Protein 5IMA (pdb70)

Solvent-accessible surface area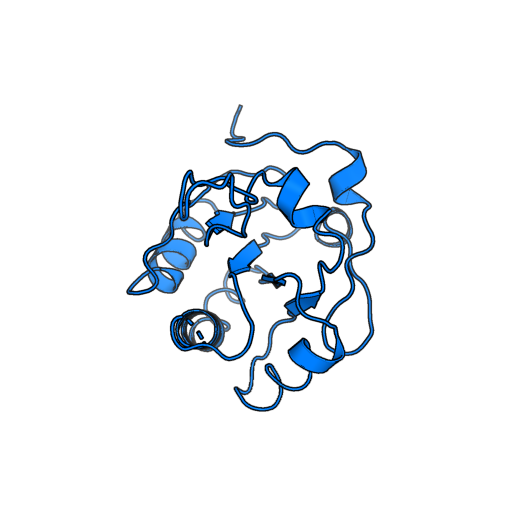: 8006 Å² total

Structure (mmCIF, N/CA/C/O backbone):
data_5IMA
#
_entry.id   5IMA
#
_cell.length_a   35.600
_cell.length_b   51.295
_cell.length_c   40.025
_cell.angle_alpha   90.00
_cell.angle_beta   103.99
_cell.angle_gamma   90.00
#
_symmetry.space_group_name_H-M   'P 1 21 1'
#
loop_
_entity.id
_entity.type
_entity.pdbx_description
1 polymer 'Bacterioferritin comigratory protein'
2 non-polymer 'SODIUM ION'
3 non-polymer 'FORMIC ACID'
4 water water
#
loop_
_atom_site.group_PDB
_atom_site.id
_atom_site.type_symbol
_atom_site.label_atom_id
_atom_site.label_alt_id
_atom_site.label_comp_id
_atom_site.label_asym_id
_atom_site.label_entity_id
_atom_site.label_seq_id
_atom_site.pdbx_PDB_ins_code
_atom_site.Cartn_x
_atom_site.Cartn_y
_atom_site.Cartn_z
_atom_site.occupancy
_atom_site.B_iso_or_equiv
_atom_site.auth_seq_id
_atom_site.auth_comp_id
_atom_site.auth_asym_id
_atom_site.auth_atom_id
_atom_site.pdbx_PDB_model_num
ATOM 4 N N . THR A 1 2 ? 17.625 4.795 26.117 1.00 27.52 2 THR A N 1
ATOM 5 C CA . THR A 1 2 ? 18.514 3.724 26.061 1.00 28.54 2 THR A CA 1
ATOM 6 C C . THR A 1 2 ? 18.058 2.651 25.056 1.00 26.75 2 THR A C 1
ATOM 7 O O . THR A 1 2 ? 18.789 2.378 24.234 1.00 28.57 2 THR A O 1
ATOM 11 N N . ASP A 1 3 ? 16.869 2.120 25.165 1.00 24.31 3 ASP A N 1
ATOM 12 C CA . ASP A 1 3 ? 16.438 1.086 24.243 1.00 22.23 3 ASP A CA 1
ATOM 13 C C . ASP A 1 3 ? 15.872 1.622 22.928 1.00 18.58 3 ASP A C 1
ATOM 14 O O . ASP A 1 3 ? 15.647 0.830 22.014 1.00 20.22 3 ASP A O 1
ATOM 18 N N . ALA A 1 4 ? 15.751 2.847 22.764 1.00 15.28 4 ALA A N 1
ATOM 19 C CA . ALA A 1 4 ? 15.159 3.319 21.515 1.00 12.63 4 ALA A CA 1
ATOM 20 C C . ALA A 1 4 ? 16.180 3.329 20.388 1.00 10.88 4 ALA A C 1
ATOM 21 O O . ALA A 1 4 ? 17.328 3.751 20.571 1.00 13.63 4 ALA A O 1
ATOM 28 N N . VAL A 1 5 ? 15.746 2.887 19.216 1.00 8.43 5 VAL A N 1
ATOM 29 C CA . VAL A 1 5 ? 16.570 2.947 18.023 1.00 8.66 5 VAL A CA 1
ATOM 30 C C . VAL A 1 5 ? 16.245 4.142 17.137 1.00 8.66 5 VAL A C 1
ATOM 31 O O . VAL A 1 5 ? 16.963 4.401 16.179 1.00 10.89 5 VAL A O 1
ATOM 44 N N A LEU A 1 6 ? 15.165 4.842 17.456 0.84 7.59 6 LEU A N 1
ATOM 45 N N B LEU A 1 6 ? 15.179 4.862 17.486 0.16 8.33 6 LEU A N 1
ATOM 46 C CA A LEU A 1 6 ? 14.700 5.989 16.698 0.84 7.69 6 LEU A CA 1
ATOM 47 C CA B LEU A 1 6 ? 14.665 5.969 16.687 0.16 8.29 6 LEU A CA 1
ATOM 48 C C A LEU A 1 6 ? 13.999 6.884 17.695 0.84 7.06 6 LEU A C 1
ATOM 49 C C B LEU A 1 6 ? 13.855 6.904 17.580 0.16 7.65 6 LEU A C 1
ATOM 50 O O A LEU A 1 6 ? 13.283 6.382 18.563 0.84 7.76 6 LEU A O 1
ATOM 51 O O B LEU A 1 6 ? 12.915 6.464 18.245 0.16 7.39 6 LEU A O 1
ATOM 82 N N . GLU A 1 7 ? 14.204 8.190 17.577 1.00 6.93 7 GLU A N 1
ATOM 83 C CA . GLU A 1 7 ? 13.502 9.180 18.384 1.00 7.50 7 GLU A CA 1
ATOM 84 C C . GLU A 1 7 ? 12.503 9.949 17.524 1.00 7.43 7 GLU A C 1
ATOM 85 O O . GLU A 1 7 ? 12.873 10.528 16.487 1.00 9.41 7 GLU A O 1
ATOM 98 N N . LEU A 1 8 ? 11.247 9.947 17.958 1.00 7.60 8 LEU A N 1
ATOM 99 C CA . LEU A 1 8 ? 10.170 10.655 17.270 1.00 8.38 8 LEU A CA 1
ATOM 100 C C . LEU A 1 8 ? 9.923 11.990 17.950 1.00 8.65 8 LEU A C 1
ATOM 101 O O . LEU A 1 8 ? 10.009 12.084 19.170 1.00 9.04 8 LEU A O 1
ATOM 117 N N . PRO A 1 9 ? 9.581 13.023 17.172 1.00 9.64 9 PRO A N 1
ATOM 118 C CA . PRO A 1 9 ? 9.092 14.246 17.804 1.00 10.58 9 PRO A CA 1
ATOM 119 C C . PRO A 1 9 ? 7.907 13.975 18.726 1.00 9.49 9 PRO A C 1
ATOM 120 O O . PRO A 1 9 ? 7.051 13.157 18.389 1.00 9.32 9 PRO A O 1
ATOM 131 N N . ALA A 1 10 ? 7.841 14.666 19.857 1.00 9.93 10 ALA A N 1
ATOM 132 C CA . ALA A 1 10 ? 6.724 14.463 20.781 1.00 9.54 10 ALA A CA 1
ATOM 133 C C . ALA A 1 10 ? 5.367 14.611 20.089 1.00 8.05 10 ALA A C 1
ATOM 134 O O . ALA A 1 10 ? 4.425 13.869 20.391 1.00 7.99 10 ALA A O 1
ATOM 141 N N . ALA A 1 11 ? 5.252 15.564 19.164 1.00 7.56 11 ALA A N 1
ATOM 142 C CA . ALA A 1 11 ? 3.972 15.808 18.514 1.00 8.43 11 ALA A CA 1
ATOM 143 C C . ALA A 1 11 ? 3.499 14.602 17.706 1.00 6.66 11 ALA A C 1
ATOM 144 O O . ALA A 1 11 ? 2.298 14.463 17.455 1.00 7.08 11 ALA A O 1
ATOM 151 N N . THR A 1 12 ? 4.425 13.733 17.302 1.00 6.82 12 THR A N 1
ATOM 152 C CA . THR A 1 12 ? 4.066 12.589 16.472 1.00 7.05 12 THR A CA 1
ATOM 153 C C . THR A 1 12 ? 3.008 11.737 17.151 1.00 6.45 12 THR A C 1
ATOM 154 O O . THR A 1 12 ? 2.133 11.174 16.495 1.00 6.79 12 THR A O 1
ATOM 165 N N . PHE A 1 13 ? 3.117 11.599 18.468 1.00 6.33 13 PHE A N 1
ATOM 166 C CA . PHE A 1 13 ? 2.259 10.701 19.211 1.00 6.42 13 PHE A CA 1
ATOM 167 C C . PHE A 1 13 ? 0.829 11.203 19.319 1.00 6.50 13 PHE A C 1
ATOM 168 O O . PHE A 1 13 ? -0.054 10.442 19.681 1.00 6.83 13 PHE A O 1
ATOM 185 N N . ASP A 1 14 ? 0.614 12.477 18.990 1.00 6.16 14 ASP A N 1
ATOM 186 C CA . ASP A 1 14 ? -0.697 13.107 19.055 1.00 6.53 14 ASP A CA 1
ATOM 187 C C . ASP A 1 14 ? -1.260 13.468 17.678 1.00 6.56 14 ASP A C 1
ATOM 188 O O . ASP A 1 14 ? -2.348 14.014 17.590 1.00 7.92 14 ASP A O 1
ATOM 197 N N . LEU A 1 15 ? -0.562 13.114 16.606 1.00 6.21 15 LEU A N 1
ATOM 198 C CA . LEU A 1 15 ? -1.095 13.308 15.258 1.00 7.46 15 LEU A CA 1
ATOM 199 C C . LEU A 1 15 ? -2.362 12.490 15.078 1.00 6.42 15 LEU A C 1
ATOM 200 O O . LEU A 1 15 ? -2.374 11.313 15.382 1.00 6.91 15 LEU A O 1
ATOM 216 N N . PRO A 1 16 ? -3.412 13.093 14.512 1.00 7.15 16 PRO A N 1
ATOM 217 C CA . PRO A 1 16 ? -4.590 12.292 14.167 1.00 6.80 16 PRO A CA 1
ATOM 218 C C . PRO A 1 16 ? -4.312 11.478 12.915 1.00 6.97 16 PRO A C 1
ATOM 219 O O . PRO A 1 16 ? -4.003 12.030 11.862 1.00 8.64 16 PRO A O 1
ATOM 230 N N . LEU A 1 17 ? -4.428 10.169 13.040 1.00 6.24 17 LEU A N 1
ATOM 231 C CA . LEU A 1 17 ? -4.136 9.242 11.960 1.00 6.74 17 LEU A CA 1
ATOM 232 C C . LEU A 1 17 ? -5.452 8.712 11.412 1.00 6.28 17 LEU A C 1
ATOM 233 O O . LEU A 1 17 ? -6.182 8.015 12.099 1.00 7.30 17 LEU A O 1
ATOM 249 N N . SER A 1 18 ? -5.753 9.058 10.169 1.00 6.20 18 SER A N 1
ATOM 250 C CA . SER A 1 18 ? -6.987 8.630 9.519 1.00 6.27 18 SER A CA 1
ATOM 251 C C . SER A 1 18 ? -6.887 7.175 9.134 1.00 5.73 18 SER A C 1
ATOM 252 O O . SER A 1 18 ? -5.960 6.790 8.437 1.00 7.31 18 SER A O 1
ATOM 260 N N . LEU A 1 19 ? -7.849 6.383 9.577 1.00 5.54 19 LEU A N 1
ATOM 261 C CA . LEU A 1 19 ? -7.877 4.959 9.297 1.00 5.58 19 LEU A CA 1
ATOM 262 C C . LEU A 1 19 ? -8.905 4.561 8.244 1.00 5.74 19 LEU A C 1
ATOM 263 O O . LEU A 1 19 ? -9.959 5.166 8.102 1.00 6.74 19 LEU A O 1
ATOM 279 N N . SER A 1 20 ? -8.617 3.453 7.586 1.00 5.92 20 SER A N 1
ATOM 280 C CA . SER A 1 20 ? -9.632 2.689 6.880 1.00 6.12 20 SER A CA 1
ATOM 281 C C . SER A 1 20 ? -10.818 2.499 7.825 1.00 6.79 20 SER A C 1
ATOM 282 O O . SER A 1 20 ? -10.637 2.260 9.019 1.00 7.13 20 SER A O 1
ATOM 290 N N . GLY A 1 21 ? -12.027 2.660 7.286 1.00 7.72 21 GLY A N 1
ATOM 291 C CA . GLY A 1 21 ? -13.246 2.531 8.069 1.00 9.62 21 GLY A CA 1
ATOM 292 C C . GLY A 1 21 ? -13.784 3.828 8.631 1.00 9.66 21 GLY A C 1
ATOM 293 O O . GLY A 1 21 ? -14.898 3.858 9.132 1.00 10.66 21 GLY A O 1
ATOM 297 N N . GLY A 1 22 ? -13.010 4.904 8.541 1.00 9.16 22 GLY A N 1
ATOM 298 C CA . GLY A 1 22 ? -13.511 6.235 8.854 1.00 10.89 22 GLY A CA 1
ATOM 299 C C . GLY A 1 22 ? -13.185 6.830 10.209 1.00 11.16 22 GLY A C 1
ATOM 300 O O . GLY A 1 22 ? -13.524 7.989 10.459 1.00 15.18 22 GLY A O 1
ATOM 304 N N . THR A 1 23 ? -12.550 6.071 11.092 1.00 9.28 23 THR A N 1
ATOM 305 C CA . THR A 1 23 ? -12.160 6.598 12.389 1.00 9.28 23 THR A CA 1
ATOM 306 C C . THR A 1 23 ? -10.730 7.134 12.322 1.00 8.15 23 THR A C 1
ATOM 307 O O . THR A 1 23 ? -10.046 7.040 11.292 1.00 7.87 23 THR A O 1
ATOM 318 N N A GLN A 1 24 ? -10.299 7.766 13.415 0.70 8.31 24 GLN A N 1
ATOM 319 N N B GLN A 1 24 ? -10.307 7.658 13.464 0.30 8.85 24 GLN A N 1
ATOM 320 C CA A GLN A 1 24 ? -8.897 8.144 13.609 0.70 8.07 24 GLN A CA 1
ATOM 321 C CA B GLN A 1 24 ? -8.952 8.116 13.666 0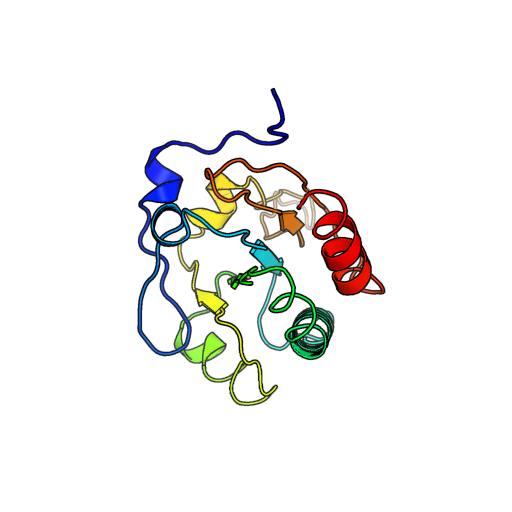.30 9.11 24 GLN A CA 1
ATOM 322 C C A GLN A 1 24 ? -8.328 7.465 14.835 0.70 7.26 24 GLN A C 1
ATOM 323 C C B GLN A 1 24 ? -8.331 7.310 14.793 0.30 8.09 24 GLN A C 1
ATOM 324 O O A GLN A 1 24 ? -9.060 7.125 15.765 0.70 8.05 24 GLN A O 1
ATOM 325 O O B GLN A 1 24 ? -9.023 6.651 15.569 0.30 8.72 24 GLN A O 1
ATOM 352 N N . THR A 1 25 ? -7.012 7.323 14.846 1.00 6.91 25 THR A N 1
ATOM 353 C CA . THR A 1 25 ? -6.296 6.897 16.030 1.00 6.81 25 THR A CA 1
ATOM 354 C C . THR A 1 25 ? -5.116 7.851 16.255 1.00 5.86 25 THR A C 1
ATOM 355 O O . THR A 1 25 ? -4.873 8.762 15.463 1.00 6.47 25 THR A O 1
ATOM 366 N N . THR A 1 26 ? -4.402 7.645 17.359 1.00 6.35 26 THR A N 1
ATOM 367 C CA . THR A 1 26 ? -3.097 8.283 17.577 1.00 5.95 26 THR A CA 1
ATOM 368 C C . THR A 1 26 ? -2.159 7.249 18.173 1.00 5.81 26 THR A C 1
ATOM 369 O O . THR A 1 26 ? -2.599 6.241 18.729 1.00 6.95 26 THR A O 1
ATOM 380 N N . LEU A 1 27 ? -0.864 7.469 18.048 1.00 5.50 27 LEU A N 1
ATOM 381 C CA . LEU A 1 27 ? 0.069 6.536 18.661 1.00 6.29 27 LEU A CA 1
ATOM 382 C C . LEU A 1 27 ? -0.076 6.505 20.189 1.00 6.10 27 LEU A C 1
ATOM 383 O O . LEU A 1 27 ? 0.035 5.442 20.792 1.00 6.91 27 LEU A O 1
ATOM 399 N N . ARG A 1 28 ? -0.297 7.652 20.812 1.00 6.05 28 ARG A N 1
ATOM 400 C CA . ARG A 1 28 ? -0.477 7.705 22.265 1.00 6.74 28 ARG A CA 1
ATOM 401 C C . ARG A 1 28 ? -1.688 6.876 22.696 1.00 6.75 28 ARG A C 1
ATOM 402 O O . ARG A 1 28 ? -1.679 6.298 23.780 1.00 7.43 28 ARG A O 1
ATOM 423 N N . ALA A 1 29 ? -2.725 6.821 21.869 1.00 6.94 29 ALA A N 1
ATOM 424 C CA . ALA A 1 29 ? -3.907 6.021 22.182 1.00 7.93 29 ALA A CA 1
ATOM 425 C C . ALA A 1 29 ? -3.586 4.534 22.312 1.00 8.43 29 ALA A C 1
ATOM 426 O O . ALA A 1 29 ? -4.368 3.785 22.887 1.00 10.70 29 ALA A O 1
ATOM 433 N N . HIS A 1 30 ? -2.450 4.102 21.766 1.00 7.88 30 HIS A N 1
ATOM 434 C CA . HIS A 1 30 ? -2.001 2.704 21.852 1.00 8.15 30 HIS A CA 1
ATOM 435 C C . HIS A 1 30 ? -1.138 2.388 23.081 1.00 9.02 30 HIS A C 1
ATOM 436 O O . HIS A 1 30 ? -0.639 1.259 23.225 1.00 9.15 30 HIS A O 1
ATOM 450 N N . ALA A 1 31 ? -0.986 3.362 23.972 1.00 8.45 31 ALA A N 1
ATOM 451 C CA . ALA A 1 31 ? -0.225 3.140 25.198 1.00 9.29 31 ALA A CA 1
ATOM 452 C C . ALA A 1 31 ? -0.709 1.893 25.926 1.00 9.38 31 ALA A C 1
ATOM 453 O O . ALA A 1 31 ? -1.904 1.633 26.031 1.00 10.74 31 ALA A O 1
ATOM 460 N N . GLY A 1 32 ? 0.234 1.133 26.459 1.00 8.78 32 GLY A N 1
ATOM 461 C CA . GLY A 1 32 ? -0.089 -0.043 27.241 1.00 9.91 32 GLY A CA 1
ATOM 462 C C . GLY A 1 32 ? 0.024 -1.348 26.474 1.00 9.57 32 GLY A C 1
ATOM 463 O O . GLY A 1 32 ? -0.033 -2.411 27.089 1.00 11.40 32 GLY A O 1
ATOM 467 N N . HIS A 1 33 ? 0.150 -1.285 25.151 1.00 8.65 33 HIS A N 1
ATOM 468 C CA . HIS A 1 33 ? 0.338 -2.493 24.355 1.00 8.65 33 HIS A CA 1
ATOM 469 C C . HIS A 1 33 ? 1.335 -2.247 23.245 1.00 7.69 33 HIS A C 1
ATOM 470 O O . HIS A 1 33 ? 1.621 -1.107 22.880 1.00 8.40 33 HIS A O 1
ATOM 484 N N . TRP A 1 34 ? 1.876 -3.345 22.726 1.00 7.15 34 TRP A N 1
ATOM 485 C CA . TRP A 1 34 ? 2.815 -3.281 21.632 1.00 6.65 34 TRP A CA 1
ATOM 486 C C . TRP A 1 34 ? 2.094 -2.877 20.348 1.00 6.69 34 TRP A C 1
ATOM 487 O O . TRP A 1 34 ? 0.936 -3.223 20.130 1.00 7.57 34 TRP A O 1
ATOM 508 N N . LEU A 1 35 ? 2.811 -2.173 19.484 1.00 6.58 35 LEU A N 1
ATOM 509 C CA . LEU A 1 35 ? 2.285 -1.775 18.192 1.00 6.47 35 LEU A CA 1
ATOM 510 C C . LEU A 1 35 ? 3.319 -2.016 17.113 1.00 5.67 35 LEU A C 1
ATOM 511 O O . LEU A 1 35 ? 4.459 -1.587 17.226 1.00 7.83 35 LEU A O 1
ATOM 527 N N . VAL A 1 36 ? 2.902 -2.709 16.059 1.00 5.37 36 VAL A N 1
ATOM 528 C CA . VAL A 1 36 ? 3.699 -2.886 14.850 1.00 6.04 36 VAL A CA 1
ATOM 529 C C . VAL A 1 36 ? 3.193 -1.880 13.828 1.00 4.75 36 VAL A C 1
ATOM 530 O O . VAL A 1 36 ? 2.010 -1.841 13.538 1.00 6.27 36 VAL A O 1
ATOM 543 N N . ILE A 1 37 ? 4.089 -1.074 13.274 1.00 4.95 37 ILE A N 1
ATOM 544 C CA . ILE A 1 37 ? 3.728 -0.097 12.248 1.00 5.09 37 ILE A CA 1
ATOM 545 C C . ILE A 1 37 ? 4.547 -0.446 11.009 1.00 4.55 37 ILE A C 1
ATOM 546 O O . ILE A 1 37 ? 5.778 -0.359 11.040 1.00 5.28 37 ILE A O 1
ATOM 562 N N . TYR A 1 38 ? 3.875 -0.828 9.926 1.00 4.75 38 TYR A N 1
ATOM 563 C CA . TYR A 1 38 ? 4.573 -1.169 8.681 1.00 5.34 38 TYR A CA 1
ATOM 564 C C . TYR A 1 38 ? 4.159 -0.202 7.593 1.00 4.92 38 TYR A C 1
ATOM 565 O O . TYR A 1 38 ? 2.974 0.028 7.376 1.00 5.90 38 TYR A O 1
ATOM 583 N N . PHE A 1 39 ? 5.166 0.411 6.981 1.00 4.50 39 PHE A N 1
ATOM 584 C CA . PHE A 1 39 ? 4.997 1.375 5.905 1.00 4.54 39 PHE A CA 1
ATOM 585 C C . PHE A 1 39 ? 5.237 0.679 4.577 1.00 5.16 39 PHE A C 1
ATOM 586 O O . PHE A 1 39 ? 6.188 -0.092 4.437 1.00 5.47 39 PHE A O 1
ATOM 603 N N . TYR A 1 40 ? 4.396 0.978 3.599 1.00 5.37 40 TYR A N 1
ATOM 604 C CA . TYR A 1 40 ? 4.508 0.369 2.291 1.00 6.13 40 TYR A CA 1
ATOM 605 C C . TYR A 1 40 ? 4.181 1.440 1.236 1.00 6.43 40 TYR A C 1
ATOM 606 O O . TYR A 1 40 ? 3.440 2.380 1.505 1.00 6.38 40 TYR A O 1
ATOM 624 N N A PRO A 1 41 ? 4.705 1.274 0.026 0.55 6.75 41 PRO A N 1
ATOM 625 N N B PRO A 1 41 ? 4.770 1.320 0.039 0.45 8.56 41 PRO A N 1
ATOM 626 C CA A PRO A 1 41 ? 4.599 2.402 -0.901 0.55 6.97 41 PRO A CA 1
ATOM 627 C CA B PRO A 1 41 ? 4.604 2.411 -0.929 0.45 9.00 41 PRO A CA 1
ATOM 628 C C A PRO A 1 41 ? 3.260 2.618 -1.601 0.55 7.42 41 PRO A C 1
ATOM 629 C C B PRO A 1 41 ? 3.198 2.641 -1.492 0.45 8.39 41 PRO A C 1
ATOM 630 O O A PRO A 1 41 ? 2.990 3.762 -1.964 0.55 7.13 41 PRO A O 1
ATOM 631 O O B PRO A 1 41 ? 2.819 3.808 -1.645 0.45 8.99 41 PRO A O 1
ATOM 652 N N . LYS A 1 42 ? 2.451 1.594 -1.831 1.00 7.70 42 LYS A N 1
ATOM 653 C CA . LYS A 1 42 ? 1.246 1.797 -2.633 1.00 7.41 42 LYS A CA 1
ATOM 654 C C . LYS A 1 42 ? 0.228 0.695 -2.451 1.00 6.54 42 LYS A C 1
ATOM 655 O O . LYS A 1 42 ? 0.528 -0.485 -2.620 1.00 7.77 42 LYS A O 1
ATOM 675 N N . ASP A 1 43 ? -1.008 1.077 -2.164 1.00 6.15 43 ASP A N 1
ATOM 676 C CA . ASP A 1 43 ? -2.103 0.110 -2.083 1.00 6.18 43 ASP A CA 1
ATOM 677 C C . ASP A 1 43 ? -2.210 -0.713 -3.361 1.00 6.67 43 ASP A C 1
ATOM 678 O O . ASP A 1 43 ? -2.029 -0.209 -4.466 1.00 7.08 43 ASP A O 1
ATOM 687 N N . SER A 1 44 ? -2.539 -1.989 -3.186 1.00 7.13 44 SER A N 1
ATOM 688 C CA . SER A 1 44 ? -3.040 -2.833 -4.279 1.00 9.03 44 SER A CA 1
ATOM 689 C C . SER A 1 44 ? -2.001 -3.063 -5.357 1.00 10.05 44 SER A C 1
ATOM 690 O O . SER A 1 44 ? -2.339 -3.158 -6.544 1.00 14.13 44 SER A O 1
ATOM 698 N N . THR A 1 45 ? -0.746 -3.151 -4.935 1.00 9.59 45 THR A N 1
ATOM 699 C CA . THR A 1 45 ? 0.371 -3.533 -5.797 1.00 9.64 45 THR A CA 1
ATOM 700 C C . THR A 1 45 ? 0.919 -4.877 -5.300 1.00 8.01 45 THR A C 1
ATOM 701 O O . THR A 1 45 ? 0.627 -5.298 -4.186 1.00 9.09 45 THR A O 1
ATOM 712 N N . PRO A 1 46 ? 1.701 -5.586 -6.124 1.00 8.40 46 PRO A N 1
ATOM 713 C CA . PRO A 1 46 ? 2.085 -6.944 -5.699 1.00 8.37 46 PRO A CA 1
ATOM 714 C C . PRO A 1 46 ? 2.806 -7.044 -4.348 1.00 7.90 46 PRO A C 1
ATOM 715 O O . PRO A 1 46 ? 2.386 -7.816 -3.502 1.00 8.39 46 PRO A O 1
ATOM 726 N N . GLY A 1 47 ? 3.871 -6.285 -4.144 1.00 8.35 47 GLY A N 1
ATOM 727 C CA . GLY A 1 47 ? 4.622 -6.390 -2.906 1.00 8.99 47 GLY A CA 1
ATOM 728 C C . GLY A 1 47 ? 3.792 -5.983 -1.707 1.00 7.65 47 GLY A C 1
ATOM 729 O O . GLY A 1 47 ? 3.845 -6.594 -0.632 1.00 7.87 47 GLY A O 1
ATOM 740 N N . THR A 1 49 ? 0.491 -5.992 -1.396 1.00 6.27 49 THR A N 1
ATOM 741 C CA . THR A 1 49 ? -0.558 -6.961 -1.140 1.00 5.89 49 THR A CA 1
ATOM 742 C C . THR A 1 49 ? 0.042 -8.192 -0.451 1.00 5.59 49 THR A C 1
ATOM 743 O O . THR A 1 49 ? -0.518 -8.710 0.518 1.00 5.92 49 THR A O 1
ATOM 754 N N . THR A 1 50 ? 1.177 -8.685 -0.955 1.00 5.63 50 THR A N 1
ATOM 755 C CA . THR A 1 50 ? 1.836 -9.838 -0.344 1.00 5.85 50 THR A CA 1
ATOM 756 C C . THR A 1 50 ? 2.133 -9.552 1.142 1.00 5.34 50 THR A C 1
ATOM 757 O O . THR A 1 50 ? 1.881 -10.392 2.020 1.00 6.00 50 THR A O 1
ATOM 768 N N . GLU A 1 51 ? 2.684 -8.372 1.415 1.00 5.47 51 GLU A N 1
ATOM 769 C CA . GLU A 1 51 ? 3.058 -8.007 2.783 1.00 4.92 51 GLU A CA 1
ATOM 770 C C . GLU A 1 51 ? 1.824 -7.943 3.691 1.00 4.82 51 GLU A C 1
ATOM 771 O O . GLU A 1 51 ? 1.817 -8.472 4.800 1.00 5.33 51 GLU A O 1
ATOM 783 N N . GLY A 1 52 ? 0.770 -7.286 3.222 1.00 5.28 52 GLY A N 1
ATOM 784 C CA . GLY A 1 52 ? -0.450 -7.179 4.001 1.00 5.01 52 GLY A CA 1
ATOM 785 C C . GLY A 1 52 ? -1.095 -8.520 4.282 1.00 4.59 52 GLY A C 1
ATOM 786 O O . GLY A 1 52 ? -1.559 -8.773 5.384 1.00 5.34 52 GLY A O 1
ATOM 790 N N . LEU A 1 53 ? -1.137 -9.392 3.281 1.00 4.56 53 LEU A N 1
ATOM 791 C CA . LEU A 1 53 ? -1.689 -10.728 3.476 1.00 5.02 53 LEU A CA 1
ATOM 792 C C . LEU A 1 53 ? -0.847 -11.546 4.456 1.00 5.07 53 LEU A C 1
ATOM 793 O O . LEU A 1 53 ? -1.378 -12.331 5.224 1.00 5.68 53 LEU A O 1
ATOM 809 N N . ASP A 1 54 ? 0.460 -11.349 4.442 1.00 5.16 54 ASP A N 1
ATOM 810 C CA . ASP A 1 54 ? 1.342 -12.044 5.369 1.00 5.72 54 ASP A CA 1
ATOM 811 C C . ASP A 1 54 ? 1.069 -11.611 6.819 1.00 5.52 54 ASP A C 1
ATOM 812 O O . ASP A 1 54 ? 0.980 -12.455 7.715 1.00 6.87 54 ASP A O 1
ATOM 821 N N . PHE A 1 55 ? 0.966 -10.309 7.057 1.00 5.07 55 PHE A N 1
ATOM 822 C CA . PHE A 1 55 ? 0.609 -9.842 8.398 1.00 5.82 55 PHE A CA 1
ATOM 823 C C . PHE A 1 55 ? -0.792 -10.337 8.797 1.00 5.36 55 PHE A C 1
ATOM 824 O O . PHE A 1 55 ? -1.004 -10.771 9.921 1.00 6.31 55 PHE A O 1
ATOM 841 N N . ASN A 1 56 ? -1.739 -10.283 7.867 1.00 5.49 56 ASN A N 1
ATOM 842 C CA . ASN A 1 56 ? -3.094 -10.683 8.183 1.00 5.80 56 ASN A CA 1
ATOM 843 C C . ASN A 1 56 ? -3.153 -12.126 8.658 1.00 6.10 56 ASN A C 1
ATOM 844 O O . ASN A 1 56 ? -3.875 -12.454 9.585 1.00 7.17 56 ASN A O 1
ATOM 855 N N . ALA A 1 57 ? -2.399 -12.995 7.996 1.00 6.68 57 ALA A N 1
ATOM 856 C CA . ALA A 1 57 ? -2.402 -14.411 8.339 1.00 7.76 57 ALA A CA 1
ATOM 857 C C . ALA A 1 57 ? -1.847 -14.660 9.737 1.00 7.41 57 ALA A C 1
ATOM 858 O O . ALA A 1 57 ? -2.174 -15.669 10.350 1.00 9.67 57 ALA A O 1
ATOM 865 N N . LEU A 1 58 ? -0.998 -13.760 10.223 1.00 7.01 58 LEU A N 1
ATOM 866 C CA . LEU A 1 58 ? -0.377 -13.888 11.535 1.00 6.81 58 LEU A CA 1
ATOM 867 C C . LEU A 1 58 ? -1.115 -13.149 12.639 1.00 6.49 58 LEU A C 1
ATOM 868 O O . LEU A 1 58 ? -0.642 -13.141 13.766 1.00 7.22 58 LEU A O 1
ATOM 884 N N A LEU A 1 59 ? -2.263 -12.567 12.331 0.49 7.41 59 LEU A N 1
ATOM 885 N N B LEU A 1 59 ? -2.246 -12.514 12.350 0.51 6.70 59 LEU A N 1
ATOM 886 C CA A LEU A 1 59 ? -2.957 -11.743 13.303 0.49 7.95 59 LEU A CA 1
ATOM 887 C CA B LEU A 1 59 ? -2.906 -11.732 13.391 0.51 6.26 59 LEU A CA 1
ATOM 888 C C A LEU A 1 59 ? -3.233 -12.464 14.639 0.49 7.21 59 LEU A C 1
ATOM 889 C C B LEU A 1 59 ? -3.092 -12.512 14.687 0.51 6.58 59 LEU A C 1
ATOM 890 O O A LEU A 1 59 ? -3.130 -11.841 15.688 0.49 6.50 59 LEU A O 1
ATOM 891 O O B LEU A 1 59 ? -2.796 -11.974 15.750 0.51 6.50 59 LEU A O 1
ATOM 922 N N . PRO A 1 60 ? -3.584 -13.766 14.624 1.00 6.89 60 PRO A N 1
ATOM 923 C CA . PRO A 1 60 ? -3.767 -14.434 15.925 1.00 7.23 60 PRO A CA 1
ATOM 924 C C . PRO A 1 60 ? -2.484 -14.500 16.753 1.00 7.03 60 PRO A C 1
ATOM 925 O O . PRO A 1 60 ? -2.537 -14.431 17.979 1.00 7.59 60 PRO A O 1
ATOM 936 N N . GLU A 1 61 ? -1.343 -14.657 16.088 1.00 6.34 61 GLU A N 1
ATOM 937 C CA . GLU A 1 61 ? -0.060 -14.663 16.784 1.00 6.71 61 GLU A CA 1
ATOM 938 C C . GLU A 1 61 ? 0.261 -13.297 17.392 1.00 6.38 61 GLU A C 1
ATOM 939 O O . GLU A 1 61 ? 0.755 -13.210 18.513 1.00 7.94 61 GLU A O 1
ATOM 951 N N . PHE A 1 62 ? -0.017 -12.224 16.661 1.00 6.69 62 PHE A N 1
ATOM 952 C CA . PHE A 1 62 ? 0.150 -10.895 17.234 1.00 7.49 62 PHE A CA 1
ATOM 953 C C . PHE A 1 62 ? -0.805 -10.657 18.401 1.00 7.51 62 PHE A C 1
ATOM 954 O O . PHE A 1 62 ? -0.421 -10.068 19.413 1.00 8.40 62 PHE A O 1
ATOM 971 N N . ASP A 1 63 ? -2.027 -11.180 18.284 1.00 7.27 63 ASP A N 1
ATOM 972 C CA . ASP A 1 63 ? -3.013 -11.088 19.357 1.00 7.93 63 ASP A CA 1
ATOM 973 C C . ASP A 1 63 ? -2.500 -11.781 20.631 1.00 8.68 63 ASP A C 1
ATOM 974 O O . ASP A 1 63 ? -2.716 -11.293 21.730 1.00 11.74 63 ASP A O 1
ATOM 983 N N A LYS A 1 64 ? -1.909 -12.966 20.471 0.67 9.29 64 LYS A N 1
ATOM 984 N N B LYS A 1 64 ? -1.880 -12.937 20.479 0.33 6.32 64 LYS A N 1
ATOM 985 C CA A LYS A 1 64 ? -1.396 -13.728 21.608 0.67 11.57 64 LYS A CA 1
ATOM 986 C CA B LYS A 1 64 ? -1.334 -13.683 21.620 0.33 6.02 64 LYS A CA 1
ATOM 987 C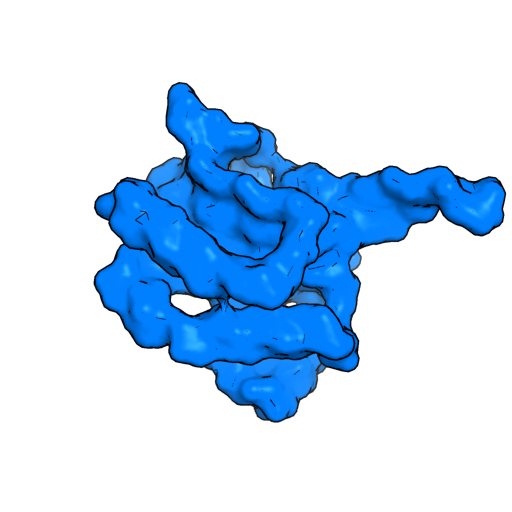 C A LYS A 1 64 ? -0.484 -12.831 22.424 0.67 14.99 64 LYS A C 1
ATOM 988 C C B LYS A 1 64 ? -0.360 -12.809 22.407 0.33 10.05 64 LYS A C 1
ATOM 989 O O A LYS A 1 64 ? -0.476 -12.885 23.647 0.67 17.60 64 LYS A O 1
ATOM 990 O O B LYS A 1 64 ? -0.268 -12.931 23.618 0.33 10.87 64 LYS A O 1
ATOM 1027 N N A ALA A 1 65 ? 0.289 -11.997 21.740 0.67 15.18 65 ALA A N 1
ATOM 1028 N N B ALA A 1 65 ? 0.403 -12.012 21.679 0.33 11.03 65 ALA A N 1
ATOM 1029 C CA A ALA A 1 65 ? 1.157 -11.029 22.415 0.67 16.12 65 ALA A CA 1
ATOM 1030 C CA B ALA A 1 65 ? 1.499 -11.233 22.217 0.33 12.97 65 ALA A CA 1
ATOM 1031 C C A ALA A 1 65 ? 0.512 -9.666 22.778 0.67 13.67 65 ALA A C 1
ATOM 1032 C C B ALA A 1 65 ? 1.168 -9.914 22.647 0.33 13.55 65 ALA A C 1
ATOM 1033 O O A ALA A 1 65 ? 1.217 -8.746 23.245 0.67 14.98 65 ALA A O 1
ATOM 1034 O O B ALA A 1 65 ? 2.055 -9.192 23.043 0.33 15.46 65 ALA A O 1
ATOM 1047 N N A GLY A 1 66 ? -0.799 -9.527 22.609 0.67 12.58 66 GLY A N 1
ATOM 1048 N N B GLY A 1 66 ? -0.056 -9.591 22.646 0.33 11.07 66 GLY A N 1
ATOM 1049 C CA A GLY A 1 66 ? -1.487 -8.279 22.937 0.67 12.09 66 GLY A CA 1
ATOM 1050 C CA B GLY A 1 66 ? -0.476 -8.310 22.965 0.33 9.81 66 GLY A CA 1
ATOM 1051 C C A GLY A 1 66 ? -1.218 -7.126 21.980 0.67 10.99 66 GLY A C 1
ATOM 1052 C C B GLY A 1 66 ? -0.032 -7.228 21.982 0.33 7.86 66 GLY A C 1
ATOM 1053 O O A GLY A 1 66 ? -1.637 -5.977 22.217 0.67 12.90 66 GLY A O 1
ATOM 1054 O O B GLY A 1 66 ? 0.169 -6.135 22.536 0.33 9.26 66 GLY A O 1
ATOM 1061 N N A ALA A 1 67 ? -0.508 -7.426 20.896 0.67 8.30 67 ALA A N 1
ATOM 1062 N N B ALA A 1 67 ? 0.100 -7.443 20.611 0.33 7.14 67 ALA A N 1
ATOM 1063 C CA A ALA A 1 67 ? -0.035 -6.411 19.972 0.67 7.03 67 ALA A CA 1
ATOM 1064 C CA B ALA A 1 67 ? 0.358 -6.328 19.704 0.33 7.21 67 ALA A CA 1
ATOM 1065 C C A ALA A 1 67 ? -1.106 -6.063 18.956 0.67 6.81 67 ALA A C 1
ATOM 1066 C C B ALA A 1 67 ? -0.744 -6.168 18.664 0.33 6.82 67 ALA A C 1
ATOM 1067 O O A ALA A 1 67 ? -1.986 -6.862 18.645 0.67 7.93 67 ALA A O 1
ATOM 1068 O O B ALA A 1 67 ? -1.378 -7.141 18.244 0.33 7.25 67 ALA A O 1
ATOM 1081 N N A LYS A 1 68 ? -1.025 -4.838 18.471 0.67 6.83 68 LYS A N 1
ATOM 1082 N N B LYS A 1 68 ? -0.914 -4.925 18.226 0.33 7.01 68 LYS A N 1
ATOM 1083 C CA A LYS A 1 68 ? -1.842 -4.350 17.375 0.67 7.30 68 LYS A CA 1
ATOM 1084 C CA B LYS A 1 68 ? -1.777 -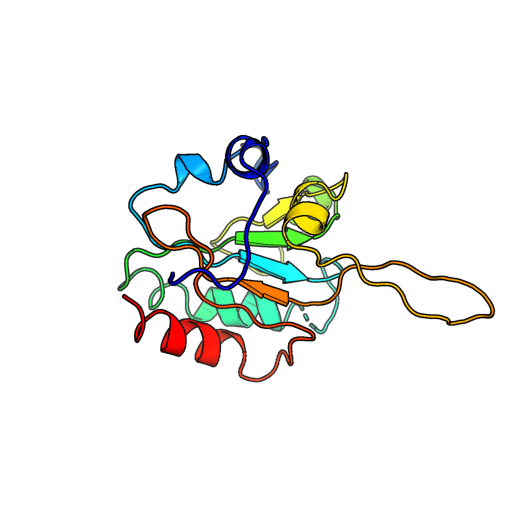4.565 17.110 0.33 7.67 68 LYS A CA 1
ATOM 1085 C C A LYS A 1 68 ? -0.921 -4.046 16.208 0.67 6.05 68 LYS A C 1
ATOM 1086 C C B LYS A 1 68 ? -0.914 -4.270 15.877 0.33 6.96 68 LYS A C 1
ATOM 1087 O O A LYS A 1 68 ? 0.254 -3.768 16.405 0.67 6.13 68 LYS A O 1
ATOM 1088 O O B LYS A 1 68 ? 0.278 -3.990 16.003 0.33 8.58 68 LYS A O 1
ATOM 1125 N N A ILE A 1 69 ? -1.477 -4.082 15.003 0.67 6.30 69 ILE A N 1
ATOM 1126 N N B ILE A 1 69 ? -1.529 -4.324 14.696 0.33 6.80 69 ILE A N 1
ATOM 1127 C CA A ILE A 1 69 ? -0.747 -3.750 13.788 0.67 6.31 69 ILE A CA 1
ATOM 1128 C CA B ILE A 1 69 ? -0.864 -4.008 13.432 0.33 6.20 69 ILE A CA 1
ATOM 1129 C C A ILE A 1 69 ? -1.457 -2.619 13.080 0.67 5.00 69 ILE A C 1
ATOM 1130 C C B ILE A 1 69 ? -1.481 -2.756 12.818 0.33 5.61 69 ILE A C 1
ATOM 1131 O O A ILE A 1 69 ? -2.684 -2.551 13.061 0.67 5.29 69 ILE A O 1
ATOM 1132 O O B ILE A 1 69 ? -2.701 -2.693 12.666 0.33 5.45 69 ILE A O 1
ATOM 1163 N N . LEU A 1 70 ? -0.659 -1.775 12.438 1.00 4.95 70 LEU A N 1
ATOM 1164 C CA . LEU A 1 70 ? -1.124 -0.732 11.531 1.00 5.44 70 LEU A CA 1
ATOM 1165 C C . LEU A 1 70 ? -0.269 -0.754 10.282 1.00 4.55 70 LEU A C 1
ATOM 1166 O O . LEU A 1 70 ? 0.956 -0.698 10.384 1.00 6.33 70 LEU A O 1
ATOM 1183 N N . GLY A 1 71 ? -0.898 -0.820 9.113 1.00 3.97 71 GLY A N 1
ATOM 1184 C CA . GLY A 1 71 ? -0.200 -0.543 7.869 1.00 4.39 71 GLY A CA 1
ATOM 1185 C C . GLY A 1 71 ? -0.332 0.919 7.525 1.00 4.68 71 GLY A C 1
ATOM 1186 O O . GLY A 1 71 ? -1.338 1.522 7.870 1.00 6.46 71 GLY A O 1
ATOM 1190 N N . VAL A 1 72 ? 0.644 1.486 6.819 1.00 4.58 72 VAL A N 1
ATOM 1191 C CA . VAL A 1 72 ? 0.668 2.896 6.472 1.00 4.98 72 VAL A CA 1
ATOM 1192 C C . VAL A 1 72 ? 1.116 3.108 5.043 1.00 4.41 72 VAL A C 1
ATOM 1193 O O . VAL A 1 72 ? 2.174 2.632 4.652 1.00 5.34 72 VAL A O 1
ATOM 1206 N N . SER A 1 73 ? 0.338 3.865 4.279 1.00 4.90 73 SER A N 1
ATOM 1207 C CA . SER A 1 73 ? 0.828 4.406 3.017 1.00 4.96 73 SER A CA 1
ATOM 1208 C C . SER A 1 73 ? 0.199 5.790 2.867 1.00 5.07 73 SER A C 1
ATOM 1209 O O . SER A 1 73 ? -0.516 6.249 3.741 1.00 6.10 73 SER A O 1
ATOM 1217 N N A ARG A 1 74 ? 0.478 6.499 1.786 0.50 5.43 74 ARG A N 1
ATOM 1218 N N B ARG A 1 74 ? 0.489 6.424 1.740 0.50 6.01 74 ARG A N 1
ATOM 1219 C CA A ARG A 1 74 ? -0.169 7.798 1.607 0.50 5.39 74 ARG A CA 1
ATOM 1220 C CA B ARG A 1 74 ? -0.020 7.753 1.426 0.50 6.52 74 ARG A CA 1
ATOM 1221 C C A ARG A 1 74 ? -1.395 7.751 0.698 0.50 6.40 74 ARG A C 1
ATOM 1222 C C B ARG A 1 74 ? -1.441 7.728 0.850 0.50 5.90 74 ARG A C 1
ATOM 1223 O O A ARG A 1 74 ? -1.868 8.794 0.236 0.50 6.57 74 ARG A O 1
ATOM 1224 O O B ARG A 1 74 ? -2.099 8.761 0.789 0.50 5.57 74 ARG A O 1
ATOM 1265 N N . ASP A 1 75 ? -1.909 6.551 0.445 1.00 6.22 75 ASP A N 1
ATOM 1266 C CA . ASP A 1 75 ? -3.171 6.403 -0.269 1.00 6.93 75 ASP A CA 1
ATOM 1267 C C . ASP A 1 75 ? -4.351 6.902 0.559 1.00 6.16 75 ASP A C 1
ATOM 1268 O O . ASP A 1 75 ? -4.292 6.958 1.794 1.00 6.58 75 ASP A O 1
ATOM 1278 N N . SER A 1 76 ? -5.431 7.238 -0.135 1.00 6.25 76 SER A N 1
ATOM 1279 C CA . SER A 1 76 ? -6.625 7.804 0.491 1.00 6.53 76 SER A CA 1
ATOM 1280 C C . SER A 1 76 ? -7.365 6.776 1.353 1.00 5.83 76 SER A C 1
ATOM 1281 O O . SER A 1 76 ? -7.158 5.562 1.245 1.00 6.03 76 SER A O 1
ATOM 1289 N N . VAL A 1 77 ? -8.266 7.276 2.189 1.00 6.42 77 VAL A N 1
ATOM 1290 C CA . VAL A 1 77 ? -9.106 6.413 2.998 1.00 6.63 77 VAL A CA 1
ATOM 1291 C C . VAL A 1 77 ? -9.944 5.489 2.116 1.00 6.34 77 VAL A C 1
ATOM 1292 O O . VAL A 1 77 ? -10.058 4.295 2.391 1.00 6.26 77 VAL A O 1
ATOM 1305 N N . LYS A 1 78 ? -10.528 6.022 1.045 1.00 6.80 78 LYS A N 1
ATOM 1306 C CA . LYS A 1 78 ? -11.311 5.183 0.148 1.00 7.81 78 LYS A CA 1
ATOM 1307 C C . LYS A 1 78 ? -10.456 4.105 -0.509 1.00 7.32 78 LYS A C 1
ATOM 1308 O O . LYS A 1 78 ? -10.909 2.963 -0.644 1.00 7.85 78 LYS A O 1
ATOM 1327 N N . SER A 1 79 ? -9.242 4.444 -0.950 1.00 6.77 79 SER A N 1
ATOM 1328 C CA . SER A 1 79 ? -8.351 3.440 -1.518 1.00 7.11 79 SER A CA 1
ATOM 1329 C C . SER A 1 79 ? -8.107 2.354 -0.481 1.00 5.78 79 SER A C 1
ATOM 1330 O O . SER A 1 79 ? -8.143 1.156 -0.782 1.00 6.32 79 SER A O 1
ATOM 1338 N N . HIS A 1 80 ? -7.824 2.767 0.750 1.00 5.72 80 HIS A N 1
ATOM 1339 C CA . HIS A 1 80 ? -7.580 1.804 1.812 1.00 5.72 80 HIS A CA 1
ATOM 1340 C C . HIS A 1 80 ? -8.798 0.916 2.091 1.00 5.94 80 HIS A C 1
ATOM 1341 O O . HIS A 1 80 ? -8.652 -0.281 2.318 1.00 6.10 80 HIS A O 1
ATOM 1356 N N . ASP A 1 81 ? -9.990 1.504 2.085 1.00 6.26 81 ASP A N 1
ATOM 1357 C CA . ASP A 1 81 ? -11.215 0.731 2.312 1.00 7.05 81 ASP A CA 1
ATOM 1358 C C . ASP A 1 81 ? -11.351 -0.335 1.232 1.00 6.57 81 ASP A C 1
ATOM 1359 O O . ASP A 1 81 ? -11.682 -1.487 1.519 1.00 7.37 81 ASP A O 1
ATOM 1368 N N A ASN A 1 82 ? -11.090 0.039 -0.016 0.64 6.95 82 ASN A N 1
ATOM 1369 N N B ASN A 1 82 ? -11.106 0.041 -0.015 0.36 7.09 82 ASN A N 1
ATOM 1370 C CA A ASN A 1 82 ? -11.210 -0.898 -1.126 0.64 7.63 82 ASN A CA 1
ATOM 1371 C CA B ASN A 1 82 ? -11.197 -0.913 -1.108 0.36 7.71 82 ASN A CA 1
ATOM 1372 C C A ASN A 1 82 ? -10.164 -2.023 -1.024 0.64 7.21 82 ASN A C 1
ATOM 1373 C C B ASN A 1 82 ? -10.191 -2.045 -0.902 0.36 6.78 82 ASN A C 1
ATOM 1374 O O A ASN A 1 82 ? -10.449 -3.182 -1.339 0.64 7.59 82 ASN A O 1
ATOM 1375 O O B ASN A 1 82 ? -10.537 -3.228 -0.996 0.36 7.02 82 ASN A O 1
ATOM 1396 N N . PHE A 1 83 ? -8.946 -1.669 -0.621 1.00 6.46 83 PHE A N 1
ATOM 1397 C CA . PHE A 1 83 ? -7.853 -2.629 -0.460 1.00 6.62 83 PHE A CA 1
ATOM 1398 C C . PHE A 1 83 ? -8.182 -3.613 0.660 1.00 5.81 83 PHE A C 1
ATOM 1399 O O . PHE A 1 83 ? -8.065 -4.816 0.495 1.00 6.48 83 PHE A O 1
ATOM 1417 N N . CYS A 1 84 ? -8.609 -3.093 1.806 1.00 6.36 84 CYS A N 1
ATOM 1418 C CA A CYS A 1 84 ? -8.974 -3.958 2.946 0.75 5.77 84 CYS A CA 1
ATOM 1419 C CA B CYS A 1 84 ? -8.967 -3.931 2.933 0.25 8.61 84 CYS A CA 1
ATOM 1420 C C . CYS A 1 84 ? -10.107 -4.893 2.598 1.00 6.56 84 CYS A C 1
ATOM 1421 O O . CYS A 1 84 ? -10.083 -6.065 2.980 1.00 7.36 84 CYS A O 1
ATOM 1436 N N . ALA A 1 85 ? -11.118 -4.379 1.909 1.00 6.99 85 ALA A N 1
ATOM 1437 C CA . ALA A 1 85 ? -12.274 -5.203 1.571 1.00 7.61 85 ALA A CA 1
ATOM 1438 C C . ALA A 1 85 ? -11.917 -6.304 0.579 1.00 7.46 85 ALA A C 1
ATOM 1439 O O . ALA A 1 85 ? -12.361 -7.444 0.711 1.00 8.40 85 ALA A O 1
ATOM 1446 N N . LYS A 1 86 ? -11.129 -5.961 -0.434 1.00 7.18 86 LYS A N 1
ATOM 1447 C CA . LYS A 1 86 ? -10.761 -6.937 -1.445 1.00 7.26 86 LYS A CA 1
ATOM 1448 C C . LYS A 1 86 ? -9.894 -8.046 -0.866 1.00 6.76 86 LYS A C 1
ATOM 1449 O O . LYS A 1 86 ? -10.052 -9.207 -1.223 1.00 8.13 86 LYS A O 1
ATOM 1468 N N . GLN A 1 87 ? -8.978 -7.680 0.030 1.00 6.39 87 GLN A N 1
ATOM 1469 C CA . GLN A 1 87 ? -7.987 -8.625 0.544 1.00 6.33 87 GLN A CA 1
ATOM 1470 C C . GLN A 1 87 ? -8.422 -9.292 1.843 1.00 6.83 87 GLN A C 1
ATOM 1471 O O . GLN A 1 87 ? -7.827 -10.292 2.240 1.00 8.04 87 GLN A O 1
ATOM 1485 N N . GLY A 1 88 ? -9.450 -8.754 2.501 1.00 6.47 88 GLY A N 1
ATOM 1486 C CA . GLY A 1 88 ? -9.923 -9.295 3.763 1.00 6.70 88 GLY A CA 1
ATOM 1487 C C . GLY A 1 88 ? -9.078 -8.936 4.971 1.00 5.71 88 GLY A C 1
ATOM 1488 O O . GLY A 1 88 ? -9.055 -9.683 5.951 1.00 6.55 88 GLY A O 1
ATOM 1492 N N . PHE A 1 89 ? -8.377 -7.803 4.928 1.00 6.28 89 PHE A N 1
ATOM 1493 C CA . PHE A 1 89 ? -7.517 -7.417 6.047 1.00 6.16 89 PHE A CA 1
ATOM 1494 C C . PHE A 1 89 ? -8.385 -7.151 7.280 1.00 6.67 89 PHE A C 1
ATOM 1495 O O . PHE A 1 89 ? -9.400 -6.457 7.196 1.00 7.84 89 PHE A O 1
ATOM 1512 N N . ALA A 1 90 ? -7.913 -7.630 8.427 1.00 6.29 90 ALA A N 1
ATOM 1513 C CA . ALA A 1 90 ? -8.610 -7.473 9.698 1.00 7.05 90 ALA A CA 1
ATOM 1514 C C . ALA A 1 90 ? -7.812 -6.588 10.670 1.00 7.22 90 ALA A C 1
ATOM 1515 O O . ALA A 1 90 ? -8.010 -6.653 11.887 1.00 9.15 90 ALA A O 1
ATOM 1522 N N . PHE A 1 91 ? -6.933 -5.760 10.119 1.00 5.99 91 PHE A N 1
ATOM 1523 C CA . PHE A 1 91 ? -6.241 -4.697 10.846 1.00 5.96 91 PHE A CA 1
ATOM 1524 C C . PHE A 1 91 ? -6.390 -3.417 10.025 1.00 5.01 91 PHE A C 1
ATOM 1525 O O . PHE A 1 91 ? -6.677 -3.483 8.836 1.00 6.19 91 PHE A O 1
ATOM 1542 N N . PRO A 1 92 ? -6.227 -2.257 10.657 1.00 5.76 92 PRO A N 1
ATOM 1543 C CA . PRO A 1 92 ? -6.435 -0.998 9.949 1.00 6.51 92 PRO A CA 1
ATOM 1544 C C . PRO A 1 92 ? -5.238 -0.537 9.136 1.00 4.95 92 PRO A C 1
ATOM 1545 O O . PRO A 1 92 ? -4.079 -0.856 9.436 1.00 5.56 92 PRO A O 1
ATOM 1556 N N . LEU A 1 93 ? -5.543 0.296 8.141 1.00 5.14 93 LEU A N 1
ATOM 1557 C CA . LEU A 1 93 ? -4.543 0.986 7.334 1.00 4.94 93 LEU A CA 1
ATOM 1558 C C . LEU A 1 93 ? -4.675 2.488 7.575 1.00 4.88 93 LEU A C 1
ATOM 1559 O O . LEU A 1 93 ? -5.763 3.052 7.511 1.00 5.59 93 LEU A O 1
ATOM 1575 N N . VAL A 1 94 ? -3.550 3.129 7.833 1.00 4.92 94 VAL A N 1
ATOM 1576 C CA . VAL A 1 94 ? -3.466 4.561 8.001 1.00 4.78 94 VAL A CA 1
ATOM 1577 C C . VAL A 1 94 ? -3.313 5.231 6.645 1.00 4.59 94 VAL A C 1
ATOM 1578 O O . VAL A 1 94 ? -2.405 4.899 5.885 1.00 5.02 94 VAL A O 1
ATOM 1591 N N . SER A 1 95 ? -4.199 6.185 6.363 1.00 4.91 95 SER A N 1
ATOM 1592 C CA . SER A 1 95 ? -4.115 7.067 5.200 1.00 5.33 95 SER A CA 1
ATOM 1593 C C . SER A 1 95 ? -3.292 8.286 5.581 1.00 5.16 95 SER A C 1
ATOM 1594 O O . SER A 1 95 ? -3.811 9.272 6.090 1.00 6.10 95 SER A O 1
ATOM 1602 N N . ASP A 1 96 ? -1.990 8.183 5.375 1.00 4.97 96 ASP A N 1
ATOM 1603 C CA . ASP A 1 96 ? -1.043 9.246 5.738 1.00 5.59 96 ASP A CA 1
ATOM 1604 C C . ASP A 1 96 ? -0.850 10.165 4.523 1.00 5.52 96 ASP A C 1
ATOM 1605 O O . ASP A 1 96 ? 0.260 10.288 3.987 1.00 5.83 96 ASP A O 1
ATOM 1614 N N . GLY A 1 97 ? -1.937 10.809 4.089 1.00 5.96 97 GLY A N 1
ATOM 1615 C CA . GLY A 1 97 ? -1.922 11.533 2.831 1.00 6.73 97 GLY A CA 1
ATOM 1616 C C . GLY A 1 97 ? -0.908 12.655 2.774 1.00 5.69 97 GLY A C 1
ATOM 1617 O O . GLY A 1 97 ? -0.368 12.952 1.708 1.00 7.00 97 GLY A O 1
ATOM 1621 N N . ASP A 1 98 ? -0.673 13.290 3.922 1.00 5.78 98 ASP A N 1
ATOM 1622 C CA . ASP A 1 98 ? 0.272 14.389 4.015 1.00 6.50 98 ASP A CA 1
ATOM 1623 C C . ASP A 1 98 ? 1.677 13.945 4.421 1.00 6.11 98 ASP A C 1
ATOM 1624 O O . ASP A 1 98 ? 2.548 14.791 4.595 1.00 6.85 98 ASP A O 1
ATOM 1633 N N . GLU A 1 99 ? 1.877 12.634 4.558 1.00 6.08 99 GLU A N 1
ATOM 1634 C CA . GLU A 1 99 ? 3.154 12.034 4.920 1.00 5.85 99 GLU A CA 1
ATOM 1635 C C . GLU A 1 99 ? 3.701 12.513 6.267 1.00 5.46 99 GLU A C 1
ATOM 1636 O O . GLU A 1 99 ? 4.889 12.382 6.517 1.00 6.18 99 GLU A O 1
ATOM 1648 N N . ALA A 1 100 ? 2.841 12.990 7.159 1.00 6.09 100 ALA A N 1
ATOM 1649 C CA . ALA A 1 100 ? 3.298 13.412 8.481 1.00 6.44 100 ALA A CA 1
ATOM 1650 C C . ALA A 1 100 ? 3.890 12.238 9.274 1.00 6.13 100 ALA A C 1
ATOM 1651 O O . ALA A 1 100 ? 4.956 12.366 9.891 1.00 6.52 100 ALA A O 1
ATOM 1658 N N . LEU A 1 101 ? 3.199 11.109 9.282 1.00 5.93 101 LEU A N 1
ATOM 1659 C CA . LEU A 1 101 ? 3.717 9.964 10.028 1.00 5.95 101 LEU A CA 1
ATOM 1660 C C . LEU A 1 101 ? 4.982 9.416 9.345 1.00 5.23 101 LEU A C 1
ATOM 1661 O O . LEU A 1 101 ? 5.970 9.084 10.014 1.00 5.80 101 LEU A O 1
ATOM 1677 N N . CYS A 1 102 ? 4.960 9.344 8.020 1.00 5.06 102 CYS A N 1
ATOM 1678 C CA . CYS A 1 102 ? 6.126 8.901 7.267 1.00 5.03 102 CYS A CA 1
ATOM 1679 C C . CYS A 1 102 ? 7.361 9.744 7.573 1.00 5.48 102 CYS A C 1
ATOM 1680 O O . CYS A 1 102 ? 8.443 9.206 7.771 1.00 6.09 102 CYS A O 1
ATOM 1688 N N . ARG A 1 103 ? 7.207 11.059 7.612 1.00 5.64 103 ARG A N 1
ATOM 1689 C CA . ARG A 1 103 ? 8.349 11.922 7.892 1.00 6.02 103 ARG A CA 1
ATOM 1690 C C . ARG A 1 103 ? 8.871 11.707 9.306 1.00 6.07 103 ARG A C 1
ATOM 1691 O O . ARG A 1 103 ? 10.080 11.733 9.519 1.00 7.23 103 ARG A O 1
ATOM 1712 N N . ALA A 1 104 ? 7.972 11.507 10.263 1.00 6.03 104 ALA A N 1
ATOM 1713 C CA . ALA A 1 104 ? 8.395 11.298 11.649 1.00 6.82 104 ALA A CA 1
ATOM 1714 C C . ALA A 1 104 ? 9.276 10.059 11.768 1.00 5.92 104 ALA A C 1
ATOM 1715 O O . ALA A 1 104 ? 10.234 10.042 12.539 1.00 7.29 104 ALA A O 1
ATOM 1722 N N . PHE A 1 105 ? 8.931 9.006 11.033 1.00 5.48 105 PHE A N 1
ATOM 1723 C CA . PHE A 1 105 ? 9.715 7.772 11.039 1.00 5.76 105 PHE A CA 1
ATOM 1724 C C . PHE A 1 105 ? 10.855 7.785 10.014 1.00 6.37 105 PHE A C 1
ATOM 1725 O O . PHE A 1 105 ? 11.576 6.800 9.866 1.00 6.54 105 PHE A O 1
ATOM 1742 N N A ASP A 1 106 ? 11.011 8.920 9.328 0.72 6.41 106 ASP A N 1
ATOM 1743 N N B ASP A 1 106 ? 11.062 8.915 9.343 0.28 6.49 106 ASP A N 1
ATOM 1744 C CA A ASP A 1 106 ? 12.053 9.150 8.330 0.72 6.63 106 ASP A CA 1
ATOM 1745 C CA B ASP A 1 106 ? 12.146 9.043 8.371 0.28 6.92 106 ASP A CA 1
ATOM 1746 C C A ASP A 1 106 ? 12.045 8.113 7.197 0.72 6.04 106 ASP A C 1
ATOM 1747 C C B ASP A 1 106 ? 12.051 7.970 7.283 0.28 6.22 106 ASP A C 1
ATOM 1748 O O A ASP A 1 106 ? 13.100 7.746 6.690 0.72 6.49 106 ASP A O 1
ATOM 1749 O O B ASP A 1 106 ? 13.061 7.362 6.934 0.28 6.83 106 ASP A O 1
ATOM 1766 N N . VAL A 1 107 ? 10.854 7.715 6.760 1.00 5.36 107 VAL A N 1
ATOM 1767 C CA . VAL A 1 107 ? 10.730 6.724 5.685 1.00 5.92 107 VAL A CA 1
ATOM 1768 C C . VAL A 1 107 ? 10.622 7.341 4.291 1.00 5.34 107 VAL A C 1
ATOM 1769 O O . VAL A 1 107 ? 10.573 6.597 3.324 1.00 6.16 107 VAL A O 1
ATOM 1782 N N . ILE A 1 108 ? 10.548 8.660 4.186 1.00 5.60 108 ILE A N 1
ATOM 1783 C CA . ILE A 1 108 ? 10.578 9.298 2.877 1.00 6.19 108 ILE A CA 1
ATOM 1784 C C . ILE A 1 108 ? 12.046 9.447 2.497 1.00 6.63 108 ILE A C 1
ATOM 1785 O O . ILE A 1 108 ? 12.787 10.251 3.084 1.00 8.05 108 ILE A O 1
ATOM 1801 N N . LYS A 1 109 ? 12.479 8.663 1.527 1.00 6.29 109 LYS A N 1
ATOM 1802 C CA . LYS A 1 109 ? 13.866 8.616 1.115 1.00 6.4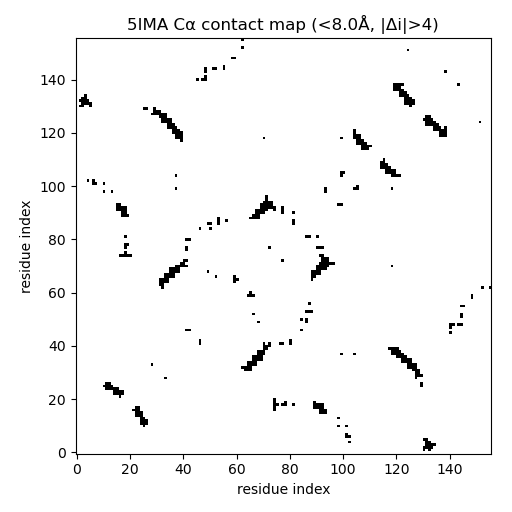0 109 LYS A CA 1
ATOM 1803 C C . LYS A 1 109 ? 14.002 9.158 -0.299 1.00 6.70 109 LYS A C 1
ATOM 1804 O O . LYS A 1 109 ? 13.087 9.104 -1.111 1.00 8.00 109 LYS A O 1
ATOM 1823 N N . GLU A 1 110 ? 15.185 9.666 -0.589 1.00 7.25 110 GLU A N 1
ATOM 1824 C CA . GLU A 1 110 ? 15.482 10.255 -1.885 1.00 7.05 110 GLU A CA 1
ATOM 1825 C C . GLU A 1 110 ? 16.396 9.345 -2.690 1.00 7.17 110 GLU A C 1
ATOM 1826 O O . GLU A 1 110 ? 17.287 8.699 -2.141 1.00 8.51 110 GLU A O 1
ATOM 1838 N N . LYS A 1 111 ? 16.186 9.343 -4.017 1.00 7.52 111 LYS A N 1
ATOM 1839 C CA . LYS A 1 111 ? 17.044 8.646 -4.944 1.00 8.38 111 LYS A CA 1
ATOM 1840 C C . LYS A 1 111 ? 17.317 9.574 -6.124 1.00 7.62 111 LYS A C 1
ATOM 1841 O O . LYS A 1 111 ? 16.374 10.170 -6.688 1.00 7.77 111 LYS A O 1
ATOM 1860 N N . ASN A 1 112 ? 18.584 9.700 -6.513 1.00 7.74 112 ASN A N 1
ATOM 1861 C CA . ASN A 1 112 ? 18.976 10.400 -7.733 1.00 7.96 112 ASN A CA 1
ATOM 1862 C C . ASN A 1 112 ? 18.674 9.459 -8.905 1.00 8.50 112 ASN A C 1
ATOM 1863 O O . ASN A 1 112 ? 19.372 8.471 -9.119 1.00 10.10 112 ASN A O 1
ATOM 1874 N N A MET A 1 113 ? 17.607 9.763 -9.637 0.66 8.48 113 MET A N 1
ATOM 1875 N N B MET A 1 113 ? 17.649 9.787 -9.670 0.34 7.97 113 MET A N 1
ATOM 1876 C CA A MET A 1 113 ? 17.100 8.944 -10.747 0.66 9.11 113 MET A CA 1
ATOM 1877 C CA B MET A 1 113 ? 17.290 8.990 -10.828 0.34 8.70 113 MET A CA 1
ATOM 1878 C C A MET A 1 113 ? 16.493 9.896 -11.767 0.66 7.20 113 MET A C 1
ATOM 1879 C C B MET A 1 113 ? 16.425 9.825 -11.757 0.34 8.07 113 MET A C 1
ATOM 1880 O O A MET A 1 113 ? 15.989 10.958 -11.401 0.66 6.28 113 MET A O 1
ATOM 1881 O O B MET A 1 113 ? 15.699 10.724 -11.325 0.34 8.34 113 MET A O 1
ATOM 1908 N N . TYR A 1 114 ? 16.508 9.503 -13.040 1.00 7.20 114 TYR A N 1
ATOM 1909 C CA . TYR A 1 114 ? 15.843 10.276 -14.095 1.00 7.77 114 TYR A CA 1
ATOM 1910 C C . TYR A 1 114 ? 16.387 11.710 -14.175 1.00 7.49 114 TYR A C 1
ATOM 1911 O O . TYR A 1 114 ? 15.718 12.613 -14.661 1.00 8.95 114 TYR A O 1
ATOM 1929 N N . GLY A 1 115 ? 17.609 11.927 -13.706 1.00 7.54 115 GLY A N 1
ATOM 1930 C CA . GLY A 1 115 ? 18.147 13.275 -13.701 1.00 8.58 115 GLY A CA 1
ATOM 1931 C C . GLY A 1 115 ? 17.423 14.190 -12.721 1.00 9.03 115 GLY A C 1
ATOM 1932 O O . GLY A 1 115 ? 17.485 15.408 -12.852 1.00 11.10 115 GLY A O 1
ATOM 1936 N N . LYS A 1 116 ? 16.767 13.577 -11.735 1.00 9.00 116 LYS A N 1
ATOM 1937 C CA A LYS A 1 116 ? 15.974 14.286 -10.737 0.61 9.67 116 LYS A CA 1
ATOM 1938 C CA B LYS A 1 116 ? 15.979 14.296 -10.740 0.39 9.69 116 LYS A CA 1
ATOM 1939 C C . LYS A 1 116 ? 16.321 13.772 -9.341 1.00 8.66 116 LYS A C 1
ATOM 1940 O O . LYS A 1 116 ? 16.948 12.718 -9.189 1.00 10.23 116 LYS A O 1
ATOM 1975 N N . GLN A 1 117 ? 15.897 14.513 -8.331 1.00 7.86 117 GLN A N 1
ATOM 1976 C CA . GLN A 1 117 ? 15.935 14.035 -6.956 1.00 7.12 117 GLN A CA 1
ATOM 1977 C C . GLN A 1 117 ? 14.518 13.581 -6.602 1.00 6.98 117 GLN A C 1
ATOM 1978 O O . GLN A 1 117 ? 13.602 14.409 -6.471 1.00 8.43 117 GLN A O 1
ATOM 1992 N N . VAL A 1 118 ? 14.332 12.266 -6.534 1.00 6.11 118 VAL A N 1
ATOM 1993 C CA . VAL A 1 118 ? 13.001 11.662 -6.437 1.00 6.75 118 VAL A CA 1
ATOM 1994 C C . VAL A 1 118 ? 12.773 11.150 -5.019 1.00 6.58 118 VAL A C 1
ATOM 1995 O O . VAL A 1 118 ? 13.574 10.348 -4.517 1.00 7.64 118 VAL A O 1
ATOM 2008 N N A LEU A 1 119 ? 11.689 11.597 -4.381 0.56 6.40 119 LEU A N 1
ATOM 2009 N N B LEU A 1 119 ? 11.696 11.599 -4.391 0.44 6.77 119 LEU A N 1
ATOM 2010 C CA A LEU A 1 119 ? 11.340 11.201 -3.015 0.56 6.54 119 LEU A CA 1
ATOM 2011 C CA B LEU A 1 119 ? 11.338 11.112 -3.077 0.44 7.10 119 LEU A CA 1
ATOM 2012 C C A LEU A 1 119 ? 10.166 10.219 -3.012 0.56 7.66 119 LEU A C 1
ATOM 2013 C C B LEU A 1 119 ? 10.299 10.015 -3.196 0.44 7.37 119 LEU A C 1
ATOM 2014 O O A LEU A 1 119 ? 9.196 10.402 -3.767 0.56 7.96 119 LEU A O 1
ATOM 2015 O O B LEU A 1 119 ? 9.551 9.917 -4.177 0.44 7.08 119 LEU A O 1
ATOM 2046 N N . GLY A 1 120 ? 10.259 9.183 -2.175 1.00 7.19 120 GLY A N 1
ATOM 2047 C CA . GLY A 1 120 ? 9.207 8.200 -2.063 1.00 8.65 120 GLY A CA 1
ATOM 2048 C C . GLY A 1 120 ? 9.289 7.425 -0.763 1.00 6.71 120 GLY A C 1
ATOM 2049 O O . GLY A 1 120 ? 10.310 7.431 -0.089 1.00 7.44 120 GLY A O 1
ATOM 2054 N N . ILE A 1 121 ? 8.195 6.753 -0.423 1.00 7.03 121 ILE A N 1
ATOM 2055 C CA . ILE A 1 121 ? 8.151 5.864 0.739 1.00 6.24 121 ILE A CA 1
ATOM 2056 C C . ILE A 1 121 ? 9.073 4.675 0.516 1.00 7.18 121 ILE A C 1
ATOM 2057 O O . ILE A 1 121 ? 8.968 3.965 -0.474 1.00 9.21 121 ILE A O 1
ATOM 2073 N N . GLU A 1 122 ? 9.993 4.470 1.447 1.00 5.79 122 GLU A N 1
ATOM 2074 C CA . GLU A 1 122 ? 10.791 3.252 1.514 1.00 6.29 122 GLU A CA 1
ATOM 2075 C C . GLU A 1 122 ? 10.098 2.255 2.439 1.00 5.85 122 GLU A C 1
ATOM 2076 O O . GLU A 1 122 ? 9.772 2.584 3.579 1.00 6.55 122 GLU A O 1
ATOM 2088 N N . ARG A 1 123 ? 9.873 1.042 1.955 1.00 5.46 123 ARG A N 1
ATOM 2089 C CA . ARG A 1 123 ? 9.214 0.014 2.738 1.00 4.74 123 ARG A CA 1
ATOM 2090 C C . ARG A 1 123 ? 10.005 -0.232 4.036 1.00 4.49 123 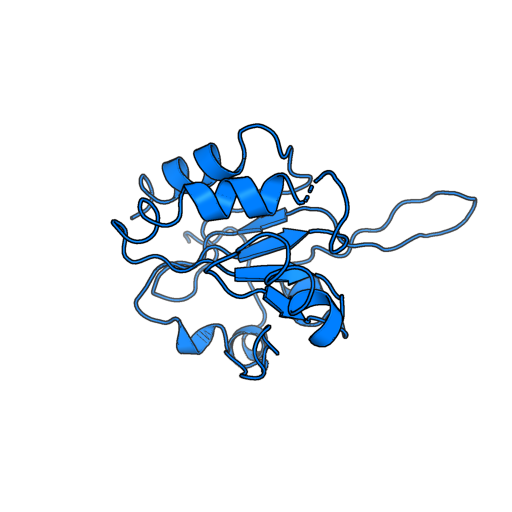ARG A C 1
ATOM 2091 O O . ARG A 1 123 ? 11.200 -0.548 3.978 1.00 5.19 123 ARG A O 1
ATOM 2112 N N . SER A 1 124 ? 9.336 -0.036 5.178 1.00 4.31 124 SER A N 1
ATOM 2113 C CA . SER A 1 124 ? 9.987 -0.012 6.491 1.00 4.91 124 SER A CA 1
ATOM 2114 C C . SER A 1 124 ? 8.987 -0.444 7.535 1.00 4.02 124 SER A C 1
ATOM 2115 O O . SER A 1 124 ? 7.812 -0.181 7.377 1.00 5.02 124 SER A O 1
ATOM 2123 N N . THR A 1 125 ? 9.465 -1.043 8.619 1.00 4.47 125 THR A N 1
ATOM 2124 C CA . THR A 1 125 ? 8.600 -1.494 9.701 1.00 3.95 125 THR A CA 1
ATOM 2125 C C . THR A 1 125 ? 9.259 -1.153 11.042 1.00 4.12 125 THR A C 1
ATOM 2126 O O . THR A 1 125 ? 10.477 -1.140 11.165 1.00 4.40 125 THR A O 1
ATOM 2137 N N . PHE A 1 126 ? 8.421 -0.926 12.052 1.00 4.17 126 PHE A N 1
ATOM 2138 C CA . PHE A 1 126 ? 8.868 -0.534 13.383 1.00 4.81 126 PHE A CA 1
ATOM 2139 C C . PHE A 1 126 ? 8.060 -1.229 14.458 1.00 4.56 126 PHE A C 1
ATOM 2140 O O . PHE A 1 126 ? 6.862 -1.461 14.290 1.00 5.27 126 PHE A O 1
ATOM 2157 N N A LEU A 1 127 ? 8.708 -1.446 15.590 0.54 4.70 127 LEU A N 1
ATOM 2158 N N B LEU A 1 127 ? 8.729 -1.610 15.554 0.46 4.15 127 LEU A N 1
ATOM 2159 C CA A LEU A 1 127 ? 8.068 -2.003 16.751 0.54 5.91 127 LEU A CA 1
ATOM 2160 C CA B LEU A 1 127 ? 8.058 -1.994 16.797 0.46 4.20 127 LEU A CA 1
ATOM 2161 C C A LEU A 1 127 ? 8.053 -0.947 17.874 0.54 5.76 127 LEU A C 1
ATOM 2162 C C B LEU A 1 127 ? 8.060 -0.823 17.735 0.46 4.89 127 LEU A C 1
ATOM 2163 O O A LEU A 1 127 ? 9.117 -0.504 18.320 0.54 5.56 127 LEU A O 1
ATOM 2164 O O B LEU A 1 127 ? 9.100 -0.201 17.983 0.46 5.23 127 LEU A O 1
ATOM 2195 N N A LEU A 1 128 ? 6.843 -0.542 18.289 0.54 5.53 128 LEU A N 1
ATOM 2196 N N B LEU A 1 128 ? 6.884 -0.551 18.277 0.46 5.78 128 LEU A N 1
ATOM 2197 C CA A LE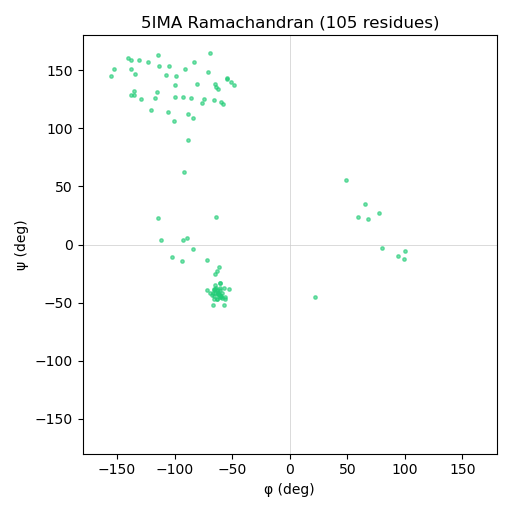U A 1 128 ? 6.597 0.495 19.309 0.54 6.49 128 LEU A CA 1
ATOM 2198 C CA B LEU A 1 128 ? 6.738 0.384 19.363 0.46 7.58 128 LEU A CA 1
ATOM 2199 C C A LEU A 1 128 ? 6.185 -0.185 20.627 0.54 6.47 128 LEU A C 1
ATOM 2200 C C B LEU A 1 128 ? 6.334 -0.362 20.602 0.46 6.81 128 LEU A C 1
ATOM 2201 O O A LEU A 1 128 ? 5.163 -0.874 20.681 0.54 6.15 128 LEU A O 1
ATOM 2202 O O B LEU A 1 128 ? 5.473 -1.248 20.588 0.46 6.27 128 LEU A O 1
ATOM 2233 N N . SER A 1 129 ? 6.962 0.024 21.692 1.00 6.83 129 SER A N 1
ATOM 2234 C CA . SER A 1 129 ? 6.710 -0.605 22.975 1.00 6.90 129 SER A CA 1
ATOM 2235 C C . SER A 1 129 ? 5.436 -0.048 23.617 1.00 7.31 129 SER A C 1
ATOM 2236 O O . SER A 1 129 ? 4.900 0.980 23.200 1.00 7.28 129 SER A O 1
ATOM 2245 N N . PRO A 1 130 ? 4.966 -0.709 24.678 1.00 7.89 130 PRO A N 1
ATOM 2246 C CA . PRO A 1 130 ? 3.813 -0.190 25.421 1.00 8.42 130 PRO A CA 1
ATOM 2247 C C . PRO A 1 130 ? 4.000 1.212 26.001 1.00 8.97 130 PRO A C 1
ATOM 2248 O O . PRO A 1 130 ? 3.006 1.861 26.351 1.00 10.27 130 PRO A O 1
ATOM 2259 N N A GLU A 1 131 ? 5.245 1.675 26.112 0.63 10.79 131 GLU A N 1
ATOM 2260 N N B GLU A 1 131 ? 5.254 1.654 26.093 0.37 10.47 131 GLU A N 1
ATOM 2261 C CA A GLU A 1 131 ? 5.516 3.032 26.603 0.63 12.78 131 GLU A CA 1
ATOM 2262 C CA B GLU A 1 131 ? 5.587 2.975 26.619 0.37 11.77 131 GLU A CA 1
ATOM 2263 C C A GLU A 1 131 ? 5.977 3.965 25.491 0.63 11.50 131 GLU A C 1
ATOM 2264 C C B GLU A 1 131 ? 5.841 3.995 25.509 0.37 10.71 131 GLU A C 1
ATOM 2265 O O A GLU A 1 131 ? 6.576 5.019 25.738 0.63 13.43 131 GLU A O 1
ATOM 2266 O O B GLU A 1 131 ? 6.138 5.157 25.783 0.37 12.17 131 GLU A O 1
ATOM 2289 N N . GLY A 1 132 ? 5.701 3.571 24.258 1.00 9.48 132 GLY A N 1
ATOM 2290 C CA . GLY A 1 132 ? 5.879 4.460 23.137 1.00 10.34 132 GLY A CA 1
ATOM 2291 C C . GLY A 1 132 ? 7.299 4.631 22.643 1.00 9.66 132 GLY A C 1
ATOM 2292 O O . GLY A 1 132 ? 7.591 5.624 21.990 1.00 13.90 132 GLY A O 1
ATOM 2296 N N A GLN A 1 133 ? 8.177 3.676 22.933 0.67 6.26 133 GLN A N 1
ATOM 2297 N N B GLN A 1 133 ? 8.187 3.684 22.937 0.33 7.91 133 GLN A N 1
ATOM 2298 C CA A GLN A 1 133 ? 9.531 3.721 22.396 0.67 7.25 133 GLN A CA 1
ATOM 2299 C CA B GLN A 1 133 ? 9.554 3.747 22.415 0.33 7.95 133 GLN A CA 1
ATO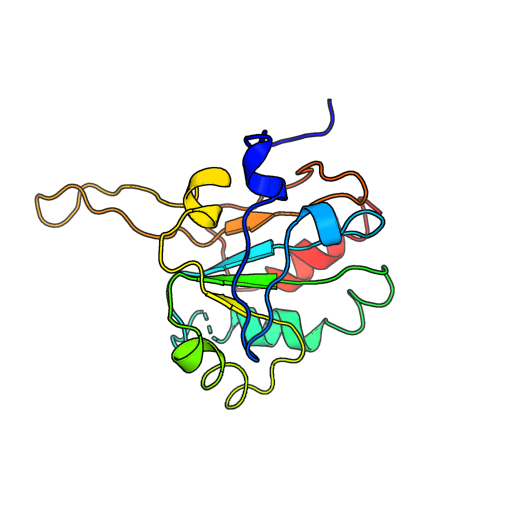M 2300 C C A GLN A 1 133 ? 9.648 2.873 21.152 0.67 6.24 133 GLN A C 1
ATOM 2301 C C B GLN A 1 133 ? 9.699 2.864 21.183 0.33 6.86 133 GLN A C 1
ATOM 2302 O O A GLN A 1 133 ? 9.114 1.764 21.094 0.67 6.33 133 GLN A O 1
ATOM 2303 O O B GLN A 1 133 ? 9.235 1.724 21.168 0.33 6.81 133 GLN A O 1
ATOM 2330 N N . VAL A 1 134 ? 10.366 3.391 20.161 1.00 6.44 134 VAL A N 1
ATOM 2331 C CA . VAL A 1 134 ? 10.640 2.643 18.945 1.00 6.21 134 VAL A CA 1
ATOM 2332 C C . VAL A 1 134 ? 11.857 1.779 19.225 1.00 6.28 134 VAL A C 1
ATOM 2333 O O . VAL A 1 134 ? 12.978 2.285 19.289 1.00 8.25 134 VAL A O 1
ATOM 2346 N N . VAL A 1 135 ? 11.630 0.485 19.441 1.00 6.12 135 VAL A N 1
ATOM 2347 C CA . VAL A 1 135 ? 12.677 -0.408 19.927 1.00 7.37 135 VAL A CA 1
ATOM 2348 C C . VAL A 1 135 ? 13.305 -1.301 18.863 1.00 6.47 135 VAL A C 1
ATOM 2349 O O . VAL A 1 135 ? 14.339 -1.915 19.111 1.00 7.66 135 VAL A O 1
ATOM 2362 N N . GLN A 1 136 ? 12.708 -1.349 17.676 1.00 6.23 136 GLN A N 1
ATOM 2363 C CA . GLN A 1 136 ? 13.302 -2.077 16.554 1.00 6.15 136 GLN A CA 1
ATOM 2364 C C . GLN A 1 136 ? 12.790 -1.485 15.250 1.00 5.44 136 GLN A C 1
ATOM 2365 O O . GLN A 1 136 ? 11.642 -1.034 15.158 1.00 5.91 136 GLN A O 1
ATOM 2379 N N . ALA A 1 137 ? 13.667 -1.481 14.257 1.00 5.54 137 ALA A N 1
ATOM 2380 C CA . ALA A 1 137 ? 13.380 -0.976 12.926 1.00 5.94 137 ALA A CA 1
ATOM 2381 C C . ALA A 1 137 ? 13.890 -1.934 11.867 1.00 5.54 137 ALA A C 1
ATOM 2382 O O . ALA A 1 137 ? 14.923 -2.575 12.042 1.00 6.96 137 ALA A O 1
ATOM 2389 N N . TRP A 1 138 ? 13.163 -1.985 10.761 1.00 5.26 138 TRP A N 1
ATOM 2390 C CA . TRP A 1 138 ? 13.556 -2.662 9.542 1.00 5.89 138 TRP A CA 1
ATOM 2391 C C . TRP A 1 138 ? 13.377 -1.650 8.412 1.00 5.49 138 TRP A C 1
ATOM 2392 O O . TRP A 1 138 ? 12.296 -1.114 8.242 1.00 5.98 138 TRP A O 1
ATOM 2413 N N . ARG A 1 139 ? 14.420 -1.397 7.637 1.00 6.18 139 ARG A N 1
ATOM 2414 C CA . ARG A 1 139 ? 14.336 -0.475 6.506 1.00 6.32 139 ARG A CA 1
ATOM 2415 C C . ARG A 1 139 ? 14.739 -1.189 5.224 1.00 6.56 139 ARG A C 1
ATOM 2416 O O . ARG A 1 139 ? 15.409 -2.205 5.258 1.00 8.86 139 ARG A O 1
ATOM 2437 N N . LYS A 1 140 ? 14.276 -0.672 4.097 1.00 7.30 140 LYS A N 1
ATOM 2438 C CA . LYS A 1 140 ? 14.422 -1.331 2.788 1.00 8.89 140 LYS A CA 1
ATOM 2439 C C . LYS A 1 140 ? 13.987 -2.788 2.882 1.00 7.44 140 LYS A C 1
ATOM 2440 O O . LYS A 1 140 ? 14.727 -3.714 2.548 1.00 8.87 140 LYS A O 1
ATOM 2459 N N . VAL A 1 141 ? 12.765 -2.974 3.344 1.00 6.80 141 VAL A N 1
ATOM 2460 C CA . VAL A 1 141 ? 12.268 -4.279 3.731 1.00 6.21 141 VAL A CA 1
ATOM 2461 C C . VAL A 1 141 ? 12.189 -5.241 2.561 1.00 7.21 141 VAL A C 1
ATOM 2462 O O . VAL A 1 141 ? 11.695 -4.898 1.487 1.00 8.48 141 VAL A O 1
ATOM 2475 N N . LYS A 1 142 ? 12.657 -6.459 2.818 1.00 7.68 142 LYS A N 1
ATOM 2476 C CA . LYS A 1 142 ? 12.440 -7.621 1.967 1.00 8.91 142 LYS A CA 1
ATOM 2477 C C . LYS A 1 142 ? 11.149 -8.291 2.387 1.00 7.67 142 LYS A C 1
ATOM 2478 O O . LYS A 1 142 ? 11.066 -8.835 3.483 1.00 8.68 142 LYS A O 1
ATOM 2497 N N . VAL A 1 143 ? 10.129 -8.260 1.530 1.00 8.13 143 VAL A N 1
ATOM 2498 C CA . VAL A 1 143 ? 8.815 -8.763 1.918 1.00 7.28 143 VAL A CA 1
ATOM 2499 C C . VAL A 1 143 ? 8.838 -10.237 2.303 1.00 7.07 143 VAL A C 1
ATOM 2500 O O . VAL A 1 143 ? 8.231 -10.627 3.290 1.00 7.39 143 VAL A O 1
ATOM 2513 N N . ALA A 1 144 ? 9.503 -11.066 1.515 1.00 7.79 144 ALA A N 1
ATOM 2514 C CA . ALA A 1 144 ? 9.522 -12.491 1.797 1.00 8.52 144 ALA A CA 1
ATOM 2515 C C . ALA A 1 144 ? 10.124 -12.735 3.178 1.00 8.64 144 ALA A C 1
ATOM 2516 O O . ALA A 1 144 ? 11.252 -12.342 3.456 1.00 9.05 144 ALA A O 1
ATOM 2523 N N . GLY A 1 145 ? 9.353 -13.395 4.034 1.00 8.62 145 GLY A N 1
ATOM 2524 C CA . GLY A 1 145 ? 9.774 -13.708 5.391 1.00 8.98 145 GLY A CA 1
ATOM 2525 C C . GLY A 1 145 ? 9.647 -12.580 6.403 1.00 6.82 145 GLY A C 1
ATOM 2526 O O . GLY A 1 145 ? 9.937 -12.772 7.586 1.00 7.49 145 GLY A O 1
ATOM 2530 N N . HIS A 1 146 ? 9.232 -11.400 5.950 1.00 6.12 146 HIS A N 1
ATOM 2531 C CA . HIS A 1 146 ? 9.270 -10.234 6.812 1.00 5.99 146 HIS A CA 1
ATOM 2532 C C . HIS A 1 146 ? 8.304 -10.319 7.987 1.00 5.51 146 HIS A C 1
ATOM 2533 O O . HIS A 1 146 ? 8.713 -10.108 9.130 1.00 5.65 146 HIS A O 1
ATOM 2547 N N . ALA A 1 147 ? 7.031 -10.599 7.734 1.00 5.88 147 ALA A N 1
ATOM 2548 C CA . ALA A 1 147 ? 6.071 -10.611 8.832 1.00 6.14 147 ALA A CA 1
ATOM 2549 C C . ALA A 1 147 ? 6.452 -11.654 9.877 1.00 5.90 147 ALA A C 1
ATOM 2550 O O . ALA A 1 147 ? 6.318 -11.407 11.069 1.00 5.88 147 ALA A O 1
ATOM 2557 N N . ASP A 1 148 ? 6.963 -12.805 9.430 1.00 6.88 148 ASP A N 1
ATOM 2558 C CA . ASP A 1 148 ? 7.452 -13.821 10.358 1.00 6.93 148 ASP A CA 1
ATOM 2559 C C . ASP A 1 148 ? 8.592 -13.282 11.225 1.00 6.62 148 ASP A C 1
ATOM 2560 O O . ASP A 1 148 ? 8.669 -13.557 12.415 1.00 7.48 148 ASP A O 1
ATOM 2569 N N . ALA A 1 149 ? 9.521 -12.564 10.599 1.00 6.19 149 ALA A N 1
ATOM 2570 C CA . ALA A 1 149 ? 10.643 -11.985 11.334 1.00 6.48 149 ALA A CA 1
ATOM 2571 C C . ALA A 1 149 ? 10.193 -10.925 12.338 1.00 5.81 149 ALA A C 1
ATOM 2572 O O . ALA A 1 149 ? 10.743 -10.836 13.441 1.00 6.14 149 ALA A O 1
ATOM 2579 N N . VAL A 1 150 ? 9.204 -10.118 11.963 1.00 5.47 150 VAL A N 1
ATOM 2580 C CA . VAL A 1 150 ? 8.679 -9.090 12.851 1.00 5.35 150 VAL A CA 1
ATOM 2581 C C . VAL A 1 150 ? 8.006 -9.751 14.048 1.00 5.26 150 VAL A C 1
ATOM 2582 O O . VAL A 1 150 ? 8.190 -9.313 15.186 1.00 5.94 150 VAL A O 1
ATOM 2595 N N . LEU A 1 151 ? 7.219 -10.792 13.797 1.00 5.50 151 LEU A N 1
ATOM 2596 C CA . LEU A 1 151 ? 6.574 -11.507 14.888 1.00 6.32 151 LEU A CA 1
ATOM 2597 C C . LEU A 1 151 ? 7.620 -12.090 15.858 1.00 6.23 151 LEU A C 1
ATOM 2598 O O . LEU A 1 151 ? 7.487 -11.991 17.069 1.00 6.47 151 LEU A O 1
ATOM 2614 N N . ALA A 1 152 ? 8.669 -12.705 15.317 1.00 6.52 152 ALA A N 1
ATOM 2615 C CA . ALA A 1 152 ? 9.705 -13.309 16.157 1.00 6.93 152 ALA A CA 1
ATOM 2616 C C . ALA A 1 152 ? 10.376 -12.253 17.029 1.00 6.31 152 ALA A C 1
ATOM 2617 O O . ALA A 1 152 ? 10.605 -12.469 18.228 1.00 7.10 152 ALA A O 1
ATOM 2624 N N . ALA A 1 153 ? 10.683 -11.099 16.433 1.00 6.43 153 ALA A N 1
ATOM 2625 C CA . ALA A 1 153 ? 11.326 -10.020 17.179 1.00 6.99 153 ALA A CA 1
ATOM 2626 C C . ALA A 1 153 ? 10.408 -9.479 18.263 1.00 6.73 153 ALA A C 1
ATOM 2627 O O . ALA A 1 153 ? 10.857 -9.185 19.377 1.00 7.65 153 ALA A O 1
ATOM 2634 N N . LEU A 1 154 ? 9.128 -9.324 17.944 1.00 6.44 154 LEU A N 1
ATOM 2635 C CA . LEU A 1 154 ? 8.153 -8.889 18.928 1.00 7.14 154 LEU A CA 1
ATOM 2636 C C . LEU A 1 154 ? 8.121 -9.829 20.123 1.00 7.63 154 LEU A C 1
ATOM 2637 O O . LEU A 1 154 ? 8.153 -9.396 21.265 1.00 8.31 154 LEU A O 1
ATOM 2653 N N A LYS A 1 155 ? 8.063 -11.122 19.850 0.59 7.36 155 LYS A N 1
ATOM 2654 N N B LYS A 1 155 ? 8.094 -11.130 19.859 0.41 7.73 155 LYS A N 1
ATOM 2655 C CA A LYS A 1 155 ? 8.015 -12.098 20.924 0.59 8.38 155 LYS A CA 1
ATOM 2656 C CA B LYS A 1 155 ? 8.018 -12.120 20.933 0.41 8.74 155 LYS A CA 1
ATOM 2657 C C A LYS A 1 155 ? 9.260 -11.954 21.799 0.59 8.63 155 LYS A C 1
ATOM 2658 C C B LYS A 1 155 ? 9.288 -12.143 21.784 0.41 9.59 155 LYS A C 1
ATOM 2659 O O A LYS A 1 155 ? 9.167 -11.920 23.028 0.59 8.93 155 LYS A O 1
ATOM 2660 O O B LYS A 1 155 ? 9.245 -12.437 22.981 0.41 9.84 155 LYS A O 1
ATOM 2697 N N . ALA A 1 156 ? 10.420 -11.841 21.163 1.00 8.97 156 ALA A N 1
ATOM 2698 C CA . ALA A 1 156 ? 11.670 -11.714 21.888 1.00 9.91 156 ALA A CA 1
ATOM 2699 C C . ALA A 1 156 ? 11.657 -10.476 22.793 1.00 11.21 156 ALA A C 1
ATOM 2700 O O . ALA A 1 156 ? 12.082 -10.539 23.949 1.00 14.79 156 ALA A O 1
ATOM 2708 N N . HIS A 1 157 ? 11.139 -9.362 22.292 1.00 9.51 157 HIS A N 1
ATOM 2709 C CA . HIS A 1 157 ? 11.080 -8.111 23.055 1.00 11.46 157 HIS A CA 1
ATOM 2710 C C . HIS A 1 157 ? 10.059 -8.148 24.177 1.00 13.96 157 HIS A C 1
ATOM 2711 O O . HIS A 1 157 ? 10.282 -7.582 25.249 1.00 17.25 157 HIS A O 1
ATOM 2725 N N . ALA A 1 158 ? 8.916 -8.766 23.907 1.00 15.10 158 ALA A N 1
ATOM 2726 C CA . ALA A 1 158 ? 7.796 -8.726 24.834 1.00 18.16 158 ALA A CA 1
ATOM 2727 C C . ALA A 1 158 ? 8.157 -9.469 26.109 1.00 22.68 158 ALA A C 1
ATOM 2728 O O . ALA A 1 158 ? 7.604 -9.178 27.170 1.00 25.32 158 ALA A O 1
#

Sequence (156 aa):
TDAVLLELPAATFDLPLSLSGGTQQTTLRAHAGHWLVIYFYPPKDSTPGTTEGLDFNALLLPEFDKKAAGGAAKKIILGVSRRDSVKSHDNNFCCAKQGFAFPLVSDGDEALCRAFDDVIKEKNMMYGKKQVLLGIERSTFLLLLSPEEGQQVVQAWRKVKVAGHADAVLAALKKAHA

Secondary structure (DSSP, 8-state):
---SB---GGGGG--EEBTTS-EE-SGGGTTS-EEEEE-S-TTS---HHHHHHHHTHHHHHHTT-EEEEEES--HHHHHHHHHHHT--S-EEE-TT-HHHHHTT-EEEEEETTEEEEEEPPEEEEE-TTS-EEEEEES---TTHHHHHHHHHHHH-

InterPro domains:
  IPR000866 Alkyl hydroperoxide reductase subunit C/ Thiol specific antioxidant [PF00578] (10-136)
  IPR013766 Thioredoxin domain [PS51352] (4-159)
  IPR036249 Thioredoxin-like superfamily [SSF52833] (13-157)
  IPR050924 Thiol-specific peroxidase BCP/PrxQ [PTHR42801] (20-159)

Organism: Xanthomonas campestris pv. campestris (strain ATCC 33913 / DSM 3586 / NCPPB 528 / LMG 568 / P 25) (NCBI:txid190485)

CATH classification: 3.40.30.10

Nearest PDB structures (foldseek):
  5imd-assembly1_A  TM=1.006E+00  e=2.096E-35  Xanthomonas campestris pv. campestris str. ATCC 33913
  5io2-assembly1_A  TM=1.005E+00  e=3.308E-35  Xanthomonas campestris pv. campestris str. ATCC 33913
  5iph-assembly1_A  TM=1.004E+00  e=7.723E-35  Xanthomonas campestris pv. campestris str. ATCC 33913
  3gkm-assembly1_A  TM=1.005E+00  e=2.054E-34  Xanthomonas campestris pv. campestris
  3gkn-assembly1_A  TM=9.525E-01  e=2.024E-30  Xanthomonas campestris pv. campestris

Foldseek 3Di:
DQFPADFDPCQQVDWWAKQPGHTDGNVNLAPFKEKEWEDFDAPDVLLLLQLLLQVCVVLCVVLRYAYEYEYQDDSVSQNVRCVVSVRPGIYTNCVVCPNVVRRVQFDWDCPPVDTDTTGWTKMFMAGSHGGTRDIDTNDDRVCVSVVVSVVSVVVD

Radius of gyration: 14.82 Å; Cα contacts (8 Å, |Δi|>4): 330; chains: 1; bounding box: 32×30×41 Å

GO terms:
  GO:0140824 thioredoxin-dependent peroxiredoxin activity (F, EXP)

B-factor: mean 11.11, std 6.24, range [3.32, 39.65]